Protein AF-A0A6J4VK08-F1 (afdb_monomer_lite)

Structure (mmCIF, N/CA/C/O backbone):
data_AF-A0A6J4VK08-F1
#
_entry.id   AF-A0A6J4VK08-F1
#
loop_
_atom_site.group_PDB
_atom_site.id
_atom_site.type_symbol
_atom_site.label_atom_id
_atom_site.label_alt_id
_atom_site.label_comp_id
_atom_site.label_asym_id
_atom_site.label_entity_id
_atom_site.label_seq_id
_atom_site.pdbx_PDB_ins_code
_atom_site.Cartn_x
_atom_site.Cartn_y
_atom_site.Cartn_z
_atom_site.occupancy
_atom_site.B_iso_or_equiv
_atom_site.auth_seq_id
_atom_site.auth_comp_id
_atom_site.auth_asym_id
_atom_site.auth_atom_id
_atom_site.pdbx_PDB_model_num
ATOM 1 N N . MET A 1 1 ? 11.233 16.434 2.431 1.00 34.16 1 MET A N 1
ATOM 2 C CA . MET A 1 1 ? 10.666 15.545 1.397 1.00 34.16 1 MET A CA 1
ATOM 3 C C . MET A 1 1 ? 11.644 14.406 1.215 1.00 34.16 1 MET A C 1
ATOM 5 O O . MET A 1 1 ? 12.661 14.607 0.566 1.00 34.16 1 MET A O 1
ATOM 9 N N . ASN A 1 2 ? 11.414 13.279 1.884 1.00 45.72 2 ASN A N 1
ATOM 10 C CA . ASN A 1 2 ? 12.241 12.101 1.672 1.00 45.72 2 ASN A CA 1
ATOM 11 C C . ASN A 1 2 ? 11.658 11.374 0.458 1.00 45.72 2 ASN A C 1
ATOM 13 O O . ASN A 1 2 ? 10.473 11.047 0.434 1.00 45.72 2 ASN A O 1
ATOM 17 N N . THR A 1 3 ? 12.445 11.256 -0.608 1.00 52.06 3 THR A N 1
ATOM 18 C CA . THR A 1 3 ? 12.037 10.549 -1.825 1.00 52.06 3 THR A CA 1
ATOM 19 C C . THR A 1 3 ? 12.249 9.065 -1.568 1.00 52.06 3 THR A C 1
ATOM 21 O O . THR A 1 3 ? 13.274 8.490 -1.928 1.00 52.06 3 THR A O 1
ATOM 24 N N . ASP A 1 4 ? 11.297 8.502 -0.838 1.00 64.44 4 ASP A N 1
ATOM 25 C CA . ASP A 1 4 ? 11.282 7.147 -0.313 1.00 64.44 4 ASP A CA 1
ATOM 26 C C . ASP A 1 4 ? 11.520 6.097 -1.407 1.00 64.44 4 ASP A C 1
ATOM 28 O O . ASP A 1 4 ? 10.748 5.970 -2.359 1.00 64.44 4 ASP A O 1
ATOM 32 N N .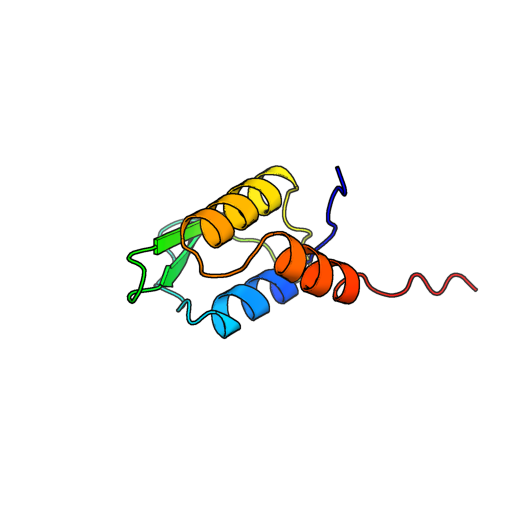 ARG A 1 5 ? 12.615 5.342 -1.276 1.00 74.81 5 ARG A N 1
ATOM 33 C CA . ARG A 1 5 ? 12.959 4.216 -2.152 1.00 74.81 5 ARG A CA 1
ATOM 34 C C . ARG A 1 5 ? 12.456 2.924 -1.511 1.00 74.81 5 ARG A C 1
ATOM 36 O O . ARG A 1 5 ? 13.215 2.254 -0.823 1.00 74.81 5 ARG A O 1
ATOM 43 N N . ILE A 1 6 ? 11.180 2.606 -1.716 1.00 85.06 6 ILE A N 1
ATOM 44 C CA . ILE A 1 6 ? 10.579 1.323 -1.323 1.00 85.06 6 ILE A CA 1
ATOM 45 C C . ILE A 1 6 ? 10.375 0.450 -2.564 1.00 85.06 6 ILE A C 1
ATOM 47 O O . ILE A 1 6 ? 9.926 0.945 -3.605 1.00 85.06 6 ILE A O 1
ATOM 51 N N . THR A 1 7 ? 10.720 -0.834 -2.475 1.00 90.56 7 THR A N 1
ATOM 52 C CA . THR A 1 7 ? 10.408 -1.789 -3.547 1.00 90.56 7 THR A CA 1
ATOM 53 C C . THR A 1 7 ? 8.921 -2.116 -3.557 1.00 90.56 7 THR A C 1
ATOM 55 O O . THR A 1 7 ? 8.225 -2.011 -2.543 1.00 90.56 7 THR A O 1
ATOM 58 N N . PHE A 1 8 ? 8.410 -2.548 -4.704 1.00 90.56 8 PHE A N 1
ATOM 59 C CA . PHE A 1 8 ? 7.016 -2.939 -4.818 1.00 90.56 8 PHE A CA 1
ATOM 60 C C . PHE A 1 8 ? 6.660 -4.103 -3.886 1.00 90.56 8 PHE A C 1
ATOM 62 O O . PHE A 1 8 ? 5.603 -4.080 -3.263 1.00 90.56 8 PHE A O 1
ATOM 69 N N . ARG A 1 9 ? 7.559 -5.077 -3.709 1.00 90.31 9 ARG A N 1
ATOM 70 C CA . ARG A 1 9 ? 7.392 -6.192 -2.766 1.00 90.31 9 ARG A CA 1
ATOM 71 C C . ARG A 1 9 ? 7.196 -5.710 -1.332 1.00 90.31 9 ARG A C 1
ATOM 73 O O . ARG A 1 9 ? 6.303 -6.183 -0.637 1.00 90.31 9 ARG A O 1
ATOM 80 N N . GLU A 1 10 ? 8.044 -4.802 -0.865 1.00 89.19 10 GLU A N 1
ATOM 81 C CA . GLU A 1 10 ? 7.961 -4.275 0.502 1.00 89.19 10 GLU A CA 1
ATOM 82 C C . GLU A 1 10 ? 6.673 -3.488 0.711 1.00 89.19 10 GLU A C 1
ATOM 84 O O . GLU A 1 10 ? 6.015 -3.608 1.747 1.00 89.19 10 GLU A O 1
ATOM 89 N N . PHE A 1 11 ? 6.291 -2.731 -0.311 1.00 89.06 11 PHE A N 1
ATOM 90 C CA . PHE A 1 11 ? 5.051 -1.984 -0.330 1.00 89.06 11 PHE A CA 1
ATOM 91 C C . PHE A 1 11 ? 3.821 -2.901 -0.305 1.00 89.06 11 PHE A C 1
ATOM 93 O O . PHE A 1 11 ? 2.895 -2.689 0.472 1.00 89.06 11 PHE A O 1
ATOM 100 N N . GLU A 1 12 ? 3.832 -3.967 -1.100 1.00 90.25 12 GLU A N 1
ATOM 101 C CA . GLU A 1 12 ? 2.784 -4.984 -1.128 1.00 90.25 12 GLU A CA 1
ATOM 102 C C . GLU A 1 12 ? 2.643 -5.664 0.239 1.00 90.25 12 GLU A C 1
ATOM 104 O O . GLU A 1 12 ? 1.541 -5.744 0.777 1.00 90.25 12 GLU A O 1
ATOM 109 N N . VAL A 1 13 ? 3.754 -6.060 0.868 1.00 90.94 13 VAL A N 1
ATOM 110 C CA . VAL A 1 13 ? 3.749 -6.622 2.229 1.00 90.94 13 VAL A CA 1
ATOM 111 C C . VAL A 1 13 ? 3.138 -5.651 3.242 1.00 90.94 13 VAL A C 1
ATOM 113 O O . VAL A 1 13 ? 2.400 -6.091 4.126 1.00 90.94 13 VAL A O 1
ATOM 116 N N . LEU A 1 14 ? 3.417 -4.349 3.131 1.00 89.31 14 LEU A N 1
ATOM 117 C CA . LEU A 1 14 ? 2.796 -3.335 3.984 1.00 89.31 14 LEU A CA 1
ATOM 118 C C . LEU A 1 14 ? 1.276 -3.305 3.793 1.00 89.31 14 LEU A C 1
ATOM 120 O O . LEU A 1 14 ? 0.548 -3.415 4.777 1.00 89.31 14 LEU A O 1
ATOM 124 N N . LEU A 1 15 ? 0.791 -3.222 2.551 1.00 91.31 15 LEU A N 1
ATOM 125 C CA . LEU A 1 15 ? -0.647 -3.218 2.269 1.00 91.31 15 LEU A CA 1
ATOM 126 C C . LEU A 1 15 ? -1.333 -4.477 2.819 1.00 91.31 15 LEU A C 1
ATOM 128 O O . LEU A 1 15 ? -2.364 -4.379 3.482 1.00 91.31 15 LEU A O 1
ATOM 132 N N . LEU A 1 16 ? -0.736 -5.653 2.615 1.00 91.62 16 LEU A N 1
ATOM 133 C CA . LEU A 1 16 ? -1.279 -6.913 3.125 1.00 91.62 16 LEU A CA 1
ATOM 134 C C . LEU A 1 16 ? -1.331 -6.945 4.662 1.00 91.62 16 LEU A C 1
ATOM 136 O O . LEU A 1 16 ? -2.304 -7.430 5.236 1.00 91.62 16 LEU A O 1
ATOM 140 N N . ARG A 1 17 ? -0.321 -6.391 5.350 1.00 90.56 17 ARG A N 1
ATOM 141 C CA . ARG A 1 17 ? -0.316 -6.268 6.823 1.00 90.56 17 ARG A CA 1
ATOM 142 C C . ARG A 1 17 ? -1.387 -5.319 7.347 1.00 90.56 17 ARG A C 1
ATOM 144 O O . ARG A 1 17 ? -1.908 -5.553 8.431 1.00 90.56 17 ARG A O 1
ATOM 151 N N . LEU A 1 18 ? -1.722 -4.291 6.573 1.00 90.19 18 LEU A N 1
ATOM 152 C CA . LEU A 1 18 ? -2.826 -3.374 6.857 1.00 90.19 18 LEU A CA 1
ATOM 153 C C . LEU A 1 18 ? -4.201 -3.979 6.534 1.00 90.19 18 LEU A C 1
ATOM 155 O O . LEU A 1 18 ? -5.209 -3.296 6.658 1.00 90.19 18 LEU A O 1
ATOM 159 N N . GLY A 1 19 ? -4.260 -5.246 6.110 1.00 92.69 19 GLY A N 1
ATOM 160 C CA . GLY A 1 19 ? -5.506 -5.951 5.823 1.00 92.69 19 GLY A CA 1
ATOM 161 C C . GLY A 1 19 ? -6.039 -5.735 4.410 1.00 92.69 19 GLY A C 1
ATOM 162 O O . GLY A 1 19 ? -7.165 -6.142 4.121 1.00 92.69 19 GLY A O 1
ATOM 163 N N . PHE A 1 20 ? -5.278 -5.094 3.516 1.00 94.25 20 PHE A N 1
ATOM 164 C CA . PHE A 1 20 ? -5.660 -5.077 2.109 1.00 94.25 20 PHE A CA 1
ATOM 165 C C . PHE A 1 20 ? -5.568 -6.491 1.541 1.00 94.25 20 PHE A C 1
ATOM 167 O O . PHE A 1 20 ? -4.647 -7.248 1.842 1.00 94.25 20 PHE A O 1
ATOM 174 N N . VAL A 1 21 ? -6.497 -6.825 0.656 1.00 92.94 21 VAL A N 1
ATOM 175 C CA . VAL A 1 21 ? -6.487 -8.075 -0.096 1.00 92.94 21 VAL A CA 1
ATOM 176 C C . VAL A 1 21 ? -6.260 -7.800 -1.571 1.00 92.94 21 VAL A C 1
ATOM 178 O O . VAL A 1 21 ? -6.747 -6.811 -2.129 1.00 92.94 21 VAL A O 1
ATOM 181 N N . HIS A 1 22 ? -5.540 -8.712 -2.219 1.00 86.75 22 HIS A N 1
ATOM 182 C CA . HIS A 1 22 ? -5.481 -8.750 -3.670 1.00 86.75 22 HIS A CA 1
ATOM 183 C C . HIS A 1 22 ? -6.874 -8.996 -4.236 1.00 86.75 22 HIS A C 1
ATOM 185 O O . HIS A 1 22 ? -7.535 -9.978 -3.899 1.00 86.75 22 HIS A O 1
ATOM 191 N N . SER A 1 23 ? -7.291 -8.143 -5.161 1.00 74.75 23 SER A N 1
ATOM 192 C CA . SER A 1 23 ? -8.401 -8.456 -6.055 1.00 74.75 23 SER A CA 1
ATOM 193 C C . SER A 1 23 ? -7.856 -8.774 -7.444 1.00 74.75 23 SER A C 1
ATOM 195 O O . SER A 1 23 ? -6.750 -8.359 -7.794 1.00 74.75 23 SER A O 1
ATOM 197 N N . LYS A 1 24 ? -8.597 -9.587 -8.213 1.00 67.69 24 LYS A N 1
ATOM 198 C CA . LYS A 1 24 ? -8.159 -10.042 -9.541 1.00 67.69 24 LYS A CA 1
ATOM 199 C C . LYS A 1 24 ? -7.673 -8.843 -10.372 1.00 67.69 24 LYS A C 1
ATOM 201 O O . LYS A 1 24 ? -8.435 -7.877 -10.475 1.00 67.69 24 LYS A O 1
ATOM 206 N N . PRO A 1 25 ? -6.469 -8.908 -10.970 1.00 66.25 25 PRO A N 1
ATOM 207 C CA . PRO A 1 25 ? -5.990 -7.839 -11.835 1.00 66.25 25 PRO A CA 1
ATOM 208 C C . PRO A 1 25 ? -7.002 -7.613 -12.963 1.00 66.25 25 PRO A C 1
ATOM 210 O O . PRO A 1 25 ? -7.530 -8.568 -13.545 1.00 66.25 25 PRO A O 1
ATOM 213 N N . ARG A 1 26 ? -7.318 -6.347 -13.242 1.00 64.38 26 ARG A N 1
ATOM 214 C CA . ARG A 1 26 ? -8.088 -5.947 -14.424 1.00 64.38 26 ARG A CA 1
ATOM 215 C C . ARG A 1 26 ? -7.197 -5.051 -15.279 1.00 64.38 26 ARG A C 1
ATOM 217 O O . ARG A 1 26 ? -6.978 -3.895 -14.938 1.00 64.38 26 ARG A O 1
ATOM 224 N N . GLY A 1 27 ? -6.715 -5.588 -16.399 1.00 74.25 27 GLY A N 1
ATOM 225 C CA . GLY A 1 27 ? -5.726 -4.912 -17.247 1.00 74.25 27 GLY A CA 1
ATOM 226 C C . GLY A 1 27 ? -4.342 -4.865 -16.592 1.00 74.25 27 GLY A C 1
ATOM 227 O O . GLY A 1 27 ? -4.034 -5.713 -15.759 1.00 74.25 27 GLY A O 1
ATOM 228 N N . ASP A 1 28 ? -3.543 -3.851 -16.931 1.00 82.56 28 ASP A N 1
ATOM 229 C CA . ASP A 1 28 ? -2.137 -3.706 -16.497 1.00 82.56 28 ASP A CA 1
ATOM 230 C C . ASP A 1 28 ? -1.977 -3.115 -15.081 1.00 82.56 28 ASP A C 1
ATOM 232 O O . ASP A 1 28 ? -0.968 -2.483 -14.758 1.00 82.56 28 ASP A O 1
ATOM 236 N N . HIS A 1 29 ? -3.000 -3.274 -14.235 1.00 84.94 29 HIS A N 1
ATOM 237 C CA . HIS A 1 29 ? -3.020 -2.740 -12.878 1.00 84.94 29 HIS A CA 1
ATOM 238 C C . HIS A 1 29 ? -3.292 -3.833 -11.845 1.00 84.94 29 HIS A C 1
ATOM 240 O O . HIS A 1 29 ? -4.182 -4.678 -11.995 1.00 84.94 29 HIS A O 1
ATOM 246 N N . ARG A 1 30 ? -2.565 -3.755 -10.733 1.00 87.81 30 ARG A N 1
ATOM 247 C CA . ARG A 1 30 ? -2.830 -4.505 -9.509 1.00 87.81 30 ARG A CA 1
ATOM 248 C C . ARG A 1 30 ? -3.804 -3.741 -8.633 1.00 87.81 30 ARG A C 1
ATOM 250 O O . ARG A 1 30 ? -3.685 -2.531 -8.443 1.00 87.81 30 ARG A O 1
ATOM 257 N N . HIS A 1 31 ? -4.779 -4.473 -8.111 1.00 90.56 31 HIS A N 1
ATOM 258 C CA . HIS A 1 31 ? -5.863 -3.921 -7.318 1.00 90.56 31 HIS A CA 1
ATOM 259 C C . HIS A 1 31 ? -5.779 -4.447 -5.885 1.00 90.56 31 HIS A C 1
ATOM 261 O O . HIS A 1 31 ? -5.876 -5.657 -5.657 1.00 90.56 31 HIS A O 1
ATOM 267 N N . TYR A 1 32 ? -5.699 -3.533 -4.926 1.00 92.62 32 TYR A N 1
ATOM 268 C CA . TYR A 1 32 ? -5.737 -3.832 -3.499 1.00 92.62 32 TYR A CA 1
ATOM 269 C C . TYR A 1 32 ? -6.994 -3.229 -2.902 1.00 92.62 32 TYR A C 1
ATOM 271 O O . TYR A 1 32 ? -7.278 -2.051 -3.114 1.00 92.62 32 TYR A O 1
ATOM 279 N N . ARG A 1 33 ? -7.749 -4.027 -2.154 1.00 93.19 33 ARG A N 1
ATOM 280 C CA . ARG A 1 33 ? -8.998 -3.592 -1.530 1.00 93.19 33 ARG A CA 1
ATOM 281 C C . ARG A 1 33 ? -8.937 -3.808 -0.028 1.00 93.19 33 ARG A C 1
ATOM 283 O O . ARG A 1 33 ? -8.527 -4.872 0.414 1.00 93.19 33 ARG A O 1
ATOM 290 N N . HIS A 1 34 ? -9.368 -2.815 0.733 1.00 93.81 34 HIS A N 1
ATOM 291 C CA . HIS A 1 34 ? -9.550 -2.903 2.173 1.00 93.81 34 HIS A CA 1
ATOM 292 C C . HIS A 1 34 ? -11.021 -2.632 2.495 1.00 93.81 34 HIS A C 1
ATOM 294 O O . HIS A 1 34 ? -11.482 -1.491 2.429 1.00 93.81 34 HIS A O 1
ATOM 300 N N . ASP A 1 35 ? -11.768 -3.697 2.796 1.00 90.56 35 ASP A N 1
ATOM 301 C CA . ASP A 1 35 ? -13.223 -3.633 2.983 1.00 90.56 35 ASP A CA 1
ATOM 302 C C . ASP A 1 35 ? -13.628 -2.786 4.190 1.00 90.56 35 ASP A C 1
ATOM 304 O O . ASP A 1 35 ? -14.585 -2.021 4.109 1.00 90.56 35 ASP A O 1
ATOM 308 N N . ALA A 1 36 ? -12.881 -2.868 5.295 1.00 90.50 36 ALA A N 1
ATOM 309 C CA . ALA A 1 36 ? -13.248 -2.184 6.533 1.00 90.50 36 ALA A CA 1
ATOM 310 C C . ALA A 1 36 ? -13.181 -0.648 6.431 1.00 90.50 36 ALA A C 1
ATOM 312 O O . ALA A 1 36 ? -13.865 0.037 7.186 1.00 90.50 36 ALA A O 1
ATOM 313 N N . SER A 1 37 ? -12.399 -0.100 5.494 1.00 89.81 37 SER A N 1
ATOM 314 C CA . SER A 1 37 ? -12.307 1.351 5.251 1.00 89.81 37 SER A CA 1
ATOM 315 C C . SER A 1 37 ? -12.849 1.783 3.884 1.00 89.81 37 SER A C 1
ATOM 317 O O . SER A 1 37 ? -12.621 2.930 3.474 1.00 89.81 37 SER A O 1
ATOM 319 N N . ASP A 1 38 ? -13.501 0.862 3.164 1.00 90.50 38 ASP A N 1
ATOM 320 C CA . ASP A 1 38 ? -13.970 1.034 1.784 1.00 90.50 38 ASP A CA 1
ATOM 321 C C . ASP A 1 38 ? -12.918 1.732 0.903 1.00 90.50 38 ASP A C 1
ATOM 323 O O . ASP A 1 38 ? -13.120 2.813 0.346 1.00 90.50 38 ASP A O 1
ATOM 327 N N . THR A 1 39 ? -11.705 1.171 0.900 1.00 91.88 39 THR A N 1
ATOM 328 C CA . THR A 1 39 ? -10.548 1.765 0.218 1.00 91.88 39 THR A CA 1
ATOM 329 C C . THR A 1 39 ? -10.024 0.833 -0.858 1.00 91.88 39 THR A C 1
ATOM 331 O O . THR A 1 39 ? -9.831 -0.362 -0.631 1.00 91.88 39 THR A O 1
ATOM 334 N N . VAL A 1 40 ? -9.759 1.398 -2.035 1.00 91.50 40 VAL A N 1
ATOM 335 C CA . VAL A 1 40 ? -9.175 0.688 -3.173 1.00 91.50 40 VAL A CA 1
ATOM 336 C C . VAL A 1 40 ? -7.917 1.416 -3.623 1.00 91.50 40 VAL A C 1
ATOM 338 O O . VAL A 1 40 ? -7.934 2.626 -3.838 1.00 91.50 40 VAL A O 1
ATOM 341 N N . ILE A 1 41 ? -6.834 0.662 -3.781 1.00 91.75 41 ILE A N 1
ATOM 342 C CA . ILE A 1 41 ? -5.561 1.133 -4.319 1.00 91.75 41 ILE A CA 1
ATOM 343 C C . ILE A 1 41 ? -5.319 0.431 -5.651 1.00 91.75 41 ILE A C 1
ATOM 345 O O . ILE A 1 41 ? -5.414 -0.793 -5.761 1.00 91.75 41 ILE A O 1
ATOM 349 N N . LEU A 1 42 ? -4.995 1.237 -6.656 1.00 90.50 42 LEU A N 1
ATOM 350 C CA . LEU A 1 42 ? -4.665 0.815 -8.009 1.00 90.50 42 LEU A CA 1
ATOM 351 C C . LEU A 1 42 ? -3.205 1.162 -8.264 1.00 90.50 42 LEU A C 1
ATOM 353 O O . LEU A 1 42 ? -2.815 2.323 -8.149 1.00 90.50 42 LEU A O 1
ATOM 357 N N . LEU A 1 43 ? -2.406 0.159 -8.601 1.00 89.56 43 LEU A N 1
ATOM 358 C CA . LEU A 1 43 ? -0.999 0.332 -8.939 1.00 89.56 43 LEU A CA 1
ATOM 359 C C . LEU A 1 43 ? -0.728 -0.266 -10.313 1.00 89.56 43 LEU A C 1
ATOM 361 O O . LEU A 1 43 ? -1.339 -1.281 -10.640 1.00 89.56 43 LEU A O 1
ATOM 365 N N . PRO A 1 44 ? 0.185 0.313 -11.108 1.00 89.12 44 PRO A N 1
ATOM 366 C CA . PRO A 1 44 ? 0.737 -0.379 -12.266 1.00 89.12 44 PRO A CA 1
ATOM 367 C C . PRO A 1 44 ? 1.257 -1.769 -11.890 1.00 89.12 44 PRO A C 1
ATOM 369 O O . PRO A 1 44 ? 1.633 -2.001 -10.736 1.00 89.12 44 PRO A O 1
ATOM 372 N N . ASP A 1 45 ? 1.313 -2.679 -12.859 1.00 87.88 45 ASP A N 1
ATOM 373 C CA . ASP A 1 45 ? 1.942 -3.988 -12.673 1.00 87.88 45 ASP A CA 1
ATOM 374 C C . ASP A 1 45 ? 3.471 -3.862 -12.562 1.00 87.88 45 ASP A C 1
ATOM 376 O O . ASP A 1 45 ? 4.220 -4.034 -13.520 1.00 87.88 45 ASP A O 1
ATOM 380 N N . TYR A 1 46 ? 3.924 -3.485 -11.370 1.00 89.31 46 TYR A N 1
ATOM 381 C CA . TYR A 1 46 ? 5.329 -3.461 -10.995 1.00 89.31 46 TYR A CA 1
ATOM 382 C C . TYR A 1 46 ? 5.879 -4.879 -10.853 1.00 89.31 46 TYR A C 1
ATOM 384 O O . TYR A 1 46 ? 5.231 -5.760 -10.273 1.00 89.31 46 TYR A O 1
ATOM 392 N N . ALA A 1 47 ? 7.124 -5.081 -11.287 1.00 89.81 47 ALA A N 1
ATOM 393 C CA . ALA A 1 47 ? 7.875 -6.242 -10.842 1.00 89.81 47 ALA A CA 1
ATOM 394 C C . ALA A 1 47 ? 8.150 -6.121 -9.328 1.00 89.81 47 ALA A C 1
ATOM 396 O O . ALA A 1 47 ? 8.292 -5.008 -8.819 1.00 89.81 47 ALA A O 1
ATOM 397 N N . PRO A 1 48 ? 8.262 -7.235 -8.580 1.00 89.19 48 PRO A N 1
ATOM 398 C CA . PRO A 1 48 ? 8.470 -7.194 -7.129 1.00 89.19 48 PRO A CA 1
ATOM 399 C C . PRO A 1 48 ? 9.647 -6.321 -6.676 1.00 89.19 48 PRO A C 1
ATOM 401 O O . PRO A 1 48 ? 9.563 -5.669 -5.638 1.00 89.19 48 PRO A O 1
ATOM 404 N N . ASP A 1 49 ? 10.722 -6.289 -7.460 1.00 90.19 49 ASP A N 1
ATOM 405 C CA . ASP A 1 49 ? 11.954 -5.582 -7.113 1.00 90.19 49 ASP A CA 1
ATOM 406 C C . ASP A 1 49 ? 12.028 -4.174 -7.746 1.00 90.19 49 ASP A C 1
ATOM 408 O O . ASP A 1 49 ? 13.007 -3.453 -7.548 1.00 90.19 49 ASP A O 1
ATOM 412 N N . ASP A 1 50 ? 10.981 -3.747 -8.468 1.00 90.19 50 ASP A N 1
ATOM 413 C CA . ASP A 1 50 ? 10.877 -2.378 -8.969 1.00 90.19 50 ASP A CA 1
ATOM 414 C C . ASP A 1 50 ? 10.675 -1.401 -7.813 1.00 90.19 50 ASP A C 1
ATOM 416 O O . ASP A 1 50 ? 9.901 -1.641 -6.884 1.00 90.19 50 ASP A O 1
ATOM 420 N N . LEU A 1 51 ? 11.315 -0.236 -7.905 1.00 90.69 51 LEU A N 1
ATOM 421 C CA . LEU A 1 51 ? 11.018 0.866 -6.999 1.00 90.69 51 LEU A CA 1
ATOM 422 C C . LEU A 1 51 ? 9.643 1.454 -7.317 1.00 90.69 51 LEU A C 1
ATOM 424 O O . LEU A 1 51 ? 9.346 1.824 -8.461 1.00 90.69 51 LEU A O 1
ATOM 428 N N . VAL A 1 52 ? 8.828 1.624 -6.276 1.00 89.44 52 VAL A N 1
ATOM 429 C CA . VAL A 1 52 ? 7.560 2.343 -6.394 1.00 89.44 52 VAL A CA 1
ATOM 430 C C . VAL A 1 52 ? 7.863 3.782 -6.794 1.00 89.44 52 VAL A C 1
ATOM 432 O O . VAL A 1 52 ? 8.689 4.466 -6.184 1.00 89.44 52 VAL A O 1
ATOM 435 N N . ARG A 1 53 ? 7.195 4.268 -7.847 1.00 89.88 53 ARG A N 1
ATOM 436 C CA . ARG A 1 53 ? 7.405 5.645 -8.307 1.00 89.88 53 ARG A CA 1
ATOM 437 C C . ARG A 1 53 ? 7.036 6.618 -7.176 1.00 89.88 53 ARG A C 1
ATOM 439 O O . ARG A 1 53 ? 5.972 6.448 -6.576 1.00 89.88 53 ARG A O 1
ATOM 446 N N . PRO A 1 54 ? 7.823 7.685 -6.936 1.00 86.81 54 PRO A N 1
ATOM 447 C CA . PRO A 1 54 ? 7.612 8.573 -5.791 1.00 86.81 54 PRO A CA 1
ATOM 448 C C . PRO A 1 54 ? 6.197 9.153 -5.685 1.00 86.81 54 PRO A C 1
ATOM 450 O O . PRO A 1 54 ? 5.651 9.251 -4.593 1.00 86.81 54 PRO A O 1
ATOM 453 N N . HIS A 1 55 ? 5.561 9.493 -6.811 1.00 87.56 55 HIS A N 1
ATOM 454 C CA . HIS A 1 55 ? 4.195 10.024 -6.802 1.00 87.56 55 HIS A CA 1
ATOM 455 C C . HIS A 1 55 ? 3.146 8.988 -6.374 1.00 87.56 55 HIS A C 1
ATOM 457 O O . HIS A 1 55 ? 2.175 9.367 -5.727 1.00 87.56 55 HIS A O 1
ATOM 463 N N . HIS A 1 56 ? 3.340 7.696 -6.667 1.00 89.75 56 HIS A N 1
ATOM 464 C CA . HIS A 1 56 ? 2.462 6.637 -6.158 1.00 89.75 56 HIS A CA 1
ATOM 465 C C . HIS A 1 56 ? 2.656 6.443 -4.655 1.00 89.75 56 HIS A C 1
ATOM 467 O O . HIS A 1 56 ? 1.674 6.389 -3.920 1.00 89.75 56 HIS A O 1
ATOM 473 N N . ALA A 1 57 ? 3.910 6.416 -4.191 1.00 87.19 57 ALA A N 1
ATOM 474 C CA . ALA A 1 57 ? 4.222 6.303 -2.768 1.00 87.19 57 ALA A CA 1
ATOM 475 C C . ALA A 1 57 ? 3.620 7.470 -1.964 1.00 87.19 57 ALA A C 1
ATOM 477 O O . ALA A 1 57 ? 2.959 7.246 -0.955 1.00 87.19 57 ALA A O 1
ATOM 478 N N . ILE A 1 58 ? 3.764 8.710 -2.449 1.00 87.31 58 ILE A N 1
ATOM 479 C CA . ILE A 1 58 ? 3.186 9.904 -1.812 1.00 87.31 58 ILE A CA 1
ATOM 480 C C . ILE A 1 58 ? 1.653 9.848 -1.805 1.00 87.31 58 ILE A C 1
ATOM 482 O O . ILE A 1 58 ? 1.040 10.119 -0.773 1.00 87.31 58 ILE A O 1
ATOM 486 N N . ALA A 1 59 ? 1.029 9.501 -2.936 1.00 89.44 59 ALA A N 1
ATOM 487 C CA . ALA A 1 59 ? -0.427 9.434 -3.034 1.00 89.44 59 ALA A CA 1
ATOM 488 C C . ALA A 1 59 ? -1.011 8.382 -2.084 1.00 89.44 59 ALA A C 1
ATOM 490 O O . ALA A 1 59 ? -1.987 8.653 -1.388 1.00 89.44 59 ALA A O 1
ATOM 491 N N . ILE A 1 60 ? -0.390 7.203 -2.013 1.00 89.50 60 ILE A N 1
ATOM 492 C CA . ILE A 1 60 ? -0.883 6.126 -1.157 1.00 89.50 60 ILE A CA 1
ATOM 493 C C . ILE A 1 60 ? -0.592 6.413 0.310 1.00 89.50 60 ILE A C 1
ATOM 495 O O . ILE A 1 60 ? -1.479 6.212 1.129 1.00 89.50 60 ILE A O 1
ATOM 499 N N . ARG A 1 61 ? 0.584 6.951 0.654 1.00 89.06 61 ARG A N 1
ATOM 500 C CA . ARG A 1 61 ? 0.863 7.420 2.019 1.00 89.06 61 ARG A CA 1
ATOM 501 C C . ARG A 1 61 ? -0.239 8.356 2.504 1.00 89.06 61 ARG A C 1
ATOM 503 O O . ARG A 1 61 ? -0.795 8.143 3.573 1.00 89.06 61 ARG A O 1
ATOM 510 N N . ARG A 1 62 ? -0.577 9.364 1.696 1.00 89.12 62 ARG A N 1
ATOM 511 C CA . ARG A 1 62 ? -1.632 10.323 2.025 1.00 89.12 62 ARG A CA 1
ATOM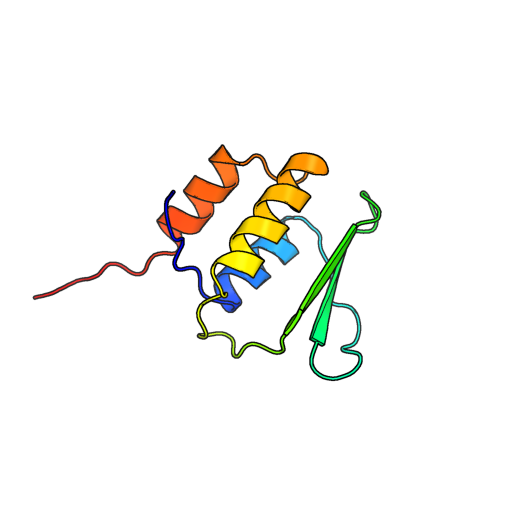 512 C C . ARG A 1 62 ? -2.992 9.643 2.189 1.00 89.12 62 AR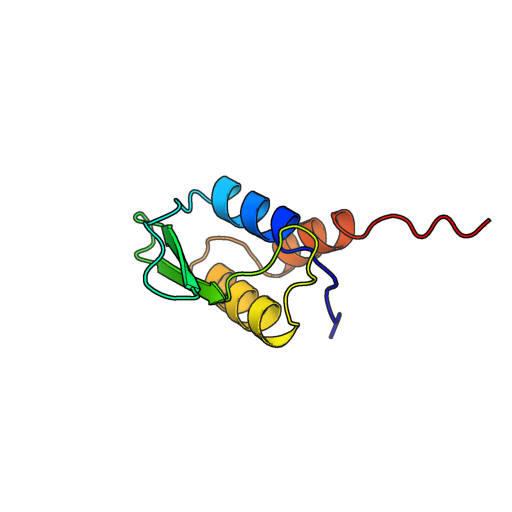G A C 1
ATOM 514 O O . ARG A 1 62 ? -3.693 9.938 3.145 1.00 89.12 62 ARG A O 1
ATOM 521 N N . LEU A 1 63 ? -3.341 8.717 1.298 1.00 90.62 63 LEU A N 1
ATOM 522 C CA . LEU A 1 63 ? -4.589 7.957 1.387 1.00 90.62 63 LEU A CA 1
ATOM 523 C C . LEU A 1 63 ? -4.667 7.112 2.668 1.00 90.62 63 LEU A C 1
ATOM 525 O O . LEU A 1 63 ? -5.716 7.067 3.303 1.00 90.62 63 LEU A O 1
ATOM 529 N N . LEU A 1 64 ? -3.582 6.427 3.041 1.00 90.62 64 LEU A N 1
ATOM 530 C CA . LEU A 1 64 ? -3.541 5.606 4.252 1.00 90.62 64 LEU A CA 1
ATOM 531 C C . LEU A 1 64 ? -3.692 6.461 5.517 1.00 90.62 64 LEU A C 1
ATOM 533 O O . LEU A 1 64 ? -4.419 6.060 6.424 1.00 90.62 64 LEU A O 1
ATOM 537 N N . ASP A 1 65 ? -3.071 7.641 5.536 1.00 89.88 65 ASP A N 1
ATOM 538 C CA . ASP A 1 65 ? -3.172 8.621 6.623 1.00 89.88 65 ASP A CA 1
ATOM 539 C C . ASP A 1 65 ? -4.604 9.179 6.727 1.00 89.88 65 ASP A C 1
ATOM 541 O O . ASP A 1 65 ? -5.238 9.114 7.777 1.00 89.88 65 ASP A O 1
ATOM 545 N N . GLU A 1 66 ? -5.186 9.612 5.600 1.00 89.75 66 GLU A N 1
ATOM 546 C CA . GLU A 1 66 ? -6.569 10.113 5.517 1.00 89.75 66 GLU A CA 1
ATOM 547 C C . GLU A 1 66 ? -7.612 9.067 5.942 1.00 89.75 66 GLU A C 1
ATOM 549 O O . GLU A 1 66 ? -8.673 9.415 6.464 1.00 89.75 66 GLU A O 1
ATOM 554 N N . LYS A 1 67 ? -7.325 7.780 5.725 1.00 89.44 67 LYS A N 1
ATOM 555 C CA . LYS A 1 67 ? -8.191 6.662 6.123 1.00 89.44 67 LYS A CA 1
ATOM 556 C C . LYS A 1 67 ? -7.911 6.149 7.538 1.00 89.44 67 LYS A C 1
ATOM 558 O O . LYS A 1 67 ? -8.596 5.223 7.968 1.00 89.44 67 LYS A O 1
ATOM 563 N N . GLY A 1 68 ? -6.927 6.716 8.244 1.00 89.44 68 GLY A N 1
ATOM 564 C CA . GLY A 1 68 ? -6.506 6.263 9.572 1.00 89.44 68 GLY A CA 1
ATOM 565 C C . GLY A 1 68 ? -5.952 4.835 9.585 1.00 89.44 68 GLY A C 1
ATOM 566 O O . GLY A 1 68 ? -5.995 4.171 10.616 1.00 89.44 68 GLY A O 1
ATOM 567 N N . LEU A 1 69 ? -5.487 4.339 8.434 1.00 87.25 69 LEU A N 1
ATOM 568 C CA . LEU A 1 69 ? -4.941 2.988 8.280 1.00 87.25 69 LEU A CA 1
ATOM 569 C C . LEU A 1 69 ? -3.462 2.931 8.648 1.00 87.25 69 LEU A C 1
ATOM 571 O O . LEU A 1 69 ? -2.991 1.902 9.119 1.00 87.25 69 LEU A O 1
ATOM 575 N N . LEU A 1 70 ? -2.729 4.015 8.395 1.00 85.88 70 LEU A N 1
ATOM 576 C CA . LEU A 1 70 ? -1.325 4.132 8.758 1.00 85.88 70 LEU A CA 1
ATOM 577 C C . LEU A 1 70 ? -0.940 5.607 8.828 1.00 85.88 70 LEU A C 1
ATOM 579 O O . LEU A 1 70 ? -0.997 6.307 7.817 1.00 85.88 70 LEU A O 1
ATOM 583 N N . GLU A 1 71 ? -0.522 6.062 10.005 1.00 82.38 71 GLU A N 1
ATOM 584 C CA . GLU A 1 71 ? -0.081 7.442 10.176 1.00 82.38 71 GLU A CA 1
ATOM 585 C C . GLU A 1 71 ? 1.196 7.711 9.376 1.00 82.38 71 GLU A C 1
ATOM 587 O O . GLU A 1 71 ? 2.096 6.870 9.269 1.00 82.38 71 GLU A O 1
ATOM 592 N N . SER A 1 72 ? 1.323 8.941 8.884 1.00 75.12 72 SER A N 1
ATOM 593 C CA . SER A 1 72 ? 2.490 9.402 8.127 1.00 75.12 72 SER A CA 1
ATOM 594 C C . SER A 1 72 ? 3.843 9.091 8.796 1.00 75.12 72 SER A C 1
ATOM 596 O O . SER A 1 72 ? 4.803 8.767 8.098 1.00 75.12 72 SER A O 1
ATOM 598 N N . VAL A 1 73 ? 3.935 9.166 10.129 1.00 72.81 73 VAL A N 1
ATOM 599 C CA . VAL A 1 73 ? 5.172 8.878 10.886 1.00 72.81 73 VAL A CA 1
ATOM 600 C C . VAL A 1 73 ? 5.476 7.380 10.937 1.00 72.81 73 VAL A C 1
ATOM 602 O O . VAL A 1 73 ? 6.639 6.973 10.927 1.00 72.81 73 VAL A O 1
ATOM 605 N N . GLU A 1 74 ? 4.443 6.546 11.002 1.00 74.94 74 GLU A N 1
ATOM 606 C CA . GLU A 1 74 ? 4.599 5.096 11.025 1.00 74.94 74 GLU A CA 1
ATOM 607 C C . GLU A 1 74 ? 4.985 4.567 9.640 1.00 74.94 74 GLU A C 1
ATOM 609 O O . GLU A 1 74 ? 5.894 3.741 9.529 1.00 74.94 74 GLU A O 1
ATOM 614 N N . TYR A 1 75 ? 4.400 5.136 8.582 1.00 77.69 75 TYR A N 1
ATOM 615 C CA . TYR A 1 75 ? 4.815 4.890 7.201 1.00 77.69 75 TYR A CA 1
ATOM 616 C C . TYR A 1 75 ? 6.310 5.172 6.995 1.00 77.69 75 TYR A C 1
ATOM 618 O O . TYR A 1 75 ? 7.038 4.301 6.512 1.00 77.69 75 TYR A O 1
ATOM 626 N N . ASP A 1 76 ? 6.792 6.337 7.441 1.00 75.81 76 ASP A N 1
ATOM 627 C CA . ASP A 1 76 ? 8.204 6.721 7.316 1.00 75.81 76 ASP A CA 1
ATOM 628 C C . ASP A 1 76 ? 9.139 5.719 8.011 1.00 75.81 76 ASP A C 1
ATOM 630 O O . ASP A 1 76 ? 10.213 5.407 7.496 1.00 75.81 76 ASP A O 1
ATOM 634 N N . ARG A 1 77 ? 8.731 5.154 9.155 1.00 75.56 77 ARG A N 1
ATOM 635 C CA . ARG A 1 77 ? 9.517 4.129 9.865 1.00 75.56 77 ARG A CA 1
ATOM 636 C C . ARG A 1 77 ? 9.574 2.806 9.109 1.00 75.56 77 ARG A C 1
ATOM 638 O O . ARG A 1 77 ? 10.631 2.174 9.076 1.00 75.56 77 ARG A O 1
ATOM 645 N N . VAL A 1 78 ? 8.456 2.372 8.526 1.00 71.62 78 VAL A N 1
ATOM 646 C CA . VAL A 1 78 ? 8.397 1.127 7.745 1.00 71.62 78 VAL A CA 1
ATOM 647 C C . VAL A 1 78 ? 9.273 1.243 6.502 1.00 71.62 78 VAL A C 1
ATOM 649 O O . VAL A 1 78 ? 10.088 0.360 6.236 1.00 71.62 78 VAL A O 1
ATOM 652 N N . VAL A 1 79 ? 9.160 2.359 5.788 1.00 69.56 79 VAL A N 1
ATOM 653 C CA . VAL A 1 79 ? 9.941 2.639 4.581 1.00 69.56 79 VAL A CA 1
ATOM 654 C C . VAL A 1 79 ? 11.429 2.823 4.887 1.00 69.56 79 VAL A C 1
ATOM 656 O O . VAL A 1 79 ? 12.274 2.280 4.176 1.00 69.56 79 VAL A O 1
ATOM 659 N N . ALA A 1 80 ? 11.783 3.533 5.961 1.00 66.69 80 ALA A N 1
ATOM 660 C CA . ALA A 1 80 ? 13.183 3.702 6.354 1.00 66.69 80 ALA A CA 1
ATOM 661 C C . ALA A 1 80 ? 13.866 2.359 6.663 1.00 66.69 80 ALA A C 1
ATOM 663 O O . ALA A 1 80 ? 15.058 2.195 6.410 1.00 66.69 80 ALA A O 1
ATOM 664 N N . ARG A 1 81 ? 13.113 1.376 7.172 1.00 60.19 81 ARG A N 1
ATOM 665 C CA . ARG A 1 81 ? 13.611 0.023 7.461 1.00 60.19 81 ARG A CA 1
ATOM 666 C C . ARG A 1 81 ? 13.718 -0.871 6.218 1.00 60.19 81 ARG A C 1
ATOM 668 O O . ARG A 1 81 ? 14.508 -1.809 6.228 1.00 60.19 81 ARG A O 1
ATOM 675 N N . ALA A 1 82 ? 12.930 -0.585 5.186 1.00 55.97 82 ALA A N 1
ATOM 676 C CA . ALA A 1 82 ? 12.933 -1.267 3.891 1.00 55.97 82 ALA A CA 1
ATOM 677 C C . ALA A 1 82 ? 14.113 -0.846 2.991 1.00 55.97 82 ALA A C 1
ATOM 679 O O . ALA A 1 82 ? 14.421 -1.488 1.998 1.00 55.97 82 ALA A O 1
ATOM 680 N N . SER A 1 83 ? 14.833 0.224 3.338 1.00 44.12 83 SER A N 1
ATOM 68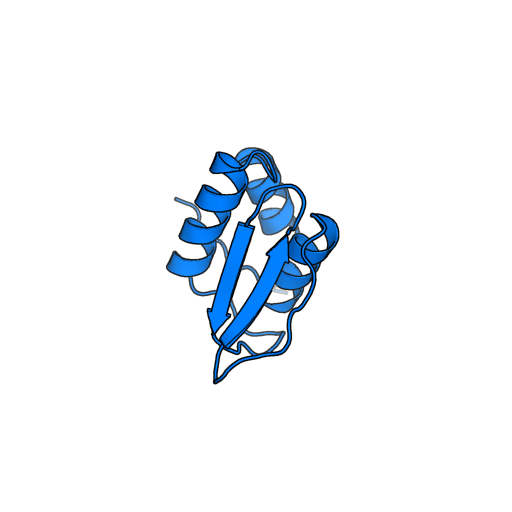1 C CA . SER A 1 83 ? 16.026 0.608 2.584 1.00 44.12 83 SER A CA 1
ATOM 682 C C . SER A 1 83 ? 17.112 -0.463 2.768 1.00 44.12 83 SER A C 1
ATOM 684 O O . SER A 1 83 ? 17.591 -0.631 3.895 1.00 44.12 83 SER A O 1
ATOM 686 N N . PRO A 1 84 ? 17.541 -1.189 1.714 1.00 44.41 84 PRO A N 1
ATOM 687 C CA . PRO A 1 84 ? 18.652 -2.108 1.853 1.00 44.41 84 PRO A CA 1
ATOM 688 C C . PRO A 1 84 ? 19.873 -1.289 2.250 1.00 44.41 84 PRO A C 1
ATOM 690 O O . PRO A 1 84 ? 20.193 -0.267 1.637 1.00 44.41 84 PRO A O 1
ATOM 693 N N . THR A 1 85 ? 20.534 -1.736 3.313 1.00 41.88 85 THR A N 1
ATOM 694 C CA . THR A 1 85 ? 21.855 -1.277 3.716 1.00 41.88 85 THR A CA 1
ATOM 695 C C . THR A 1 85 ? 22.726 -1.155 2.468 1.00 41.88 85 THR A C 1
ATOM 697 O O . THR A 1 85 ? 23.067 -2.161 1.847 1.00 41.88 85 THR A O 1
ATOM 700 N N . GLN A 1 86 ? 23.101 0.068 2.092 1.00 41.28 86 GLN A N 1
ATOM 701 C CA . GLN A 1 86 ? 24.281 0.247 1.259 1.00 41.28 86 GLN A CA 1
ATOM 702 C C . GLN A 1 86 ? 25.480 -0.140 2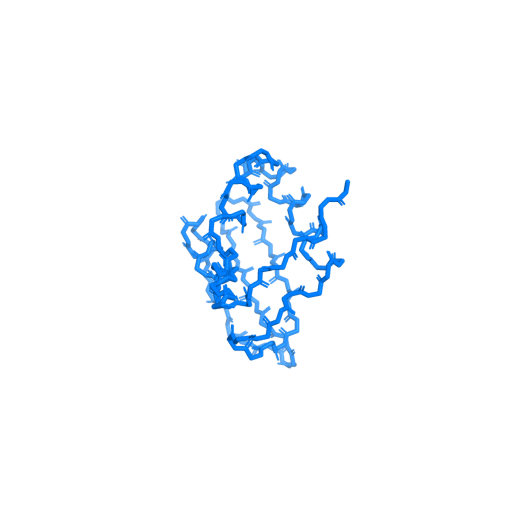.128 1.00 41.28 86 GLN A C 1
ATOM 704 O O . GLN A 1 86 ? 26.050 0.692 2.828 1.00 41.28 86 GLN A O 1
ATOM 709 N N . VAL A 1 87 ? 25.820 -1.431 2.138 1.00 42.41 87 VAL A N 1
ATOM 710 C CA . VAL A 1 87 ? 27.164 -1.876 2.498 1.00 42.41 87 VAL A CA 1
ATOM 711 C C . VAL A 1 87 ? 28.017 -1.575 1.276 1.00 42.41 87 VAL A C 1
ATOM 713 O O . VAL A 1 87 ? 28.100 -2.378 0.349 1.00 42.41 87 VAL A O 1
ATOM 716 N N . THR A 1 88 ? 28.587 -0.377 1.236 1.00 38.12 88 THR A N 1
ATOM 717 C CA . THR A 1 88 ? 29.728 -0.108 0.364 1.00 38.12 88 THR A CA 1
ATOM 718 C C . THR A 1 88 ? 30.969 -0.461 1.171 1.00 38.12 88 THR A C 1
ATOM 720 O O . THR A 1 88 ? 31.180 0.098 2.249 1.00 38.12 88 THR A O 1
ATOM 723 N N . ALA A 1 89 ? 31.693 -1.464 0.677 1.00 39.88 89 ALA A N 1
ATOM 724 C CA . ALA A 1 89 ? 33.011 -1.873 1.147 1.00 39.88 89 ALA A CA 1
ATOM 725 C C . ALA A 1 89 ? 34.055 -0.756 0.994 1.00 39.88 89 AL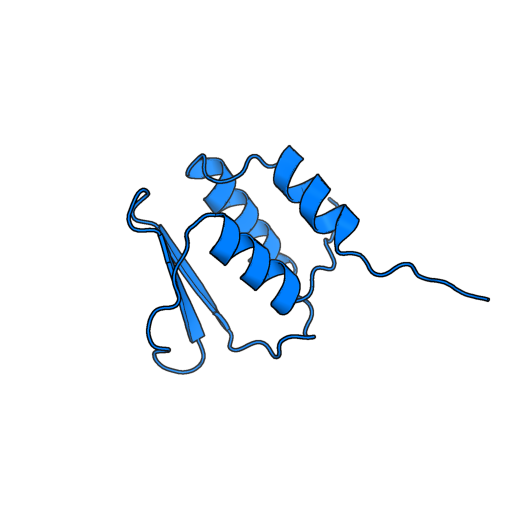A A C 1
ATOM 727 O O . ALA A 1 89 ? 33.848 0.128 0.128 1.00 39.88 89 ALA A O 1
#

pLDDT: mean 80.35, std 15.95, range [34.16, 94.25]

Foldseek 3Di:
DPLQFAFQQLVVVVLVVLVWDWDDDDPQWTWTADPVLRDIQIDGNHDRGDTDHSVSLVVVLVVCCVSVSANNVRSCVSRVVRPPPPPDD

Sequence (89 aa):
MNTDRITFREFEVLLLRLGFVHSKPRGDHRHYRHDASDTVILLPDYAPDDLVRPHHAIAIRRLLDEKGLLESVEYDRVVARASPTQVTA

Secondary structure (DSSP, 8-state):
------BHHHHHHHHHHTT-EEE---SSEEEEEEGGGTEEEEEE---TTSBPPHHHHHHHHHHHHHTTSS-HHHHHHHHHHHS------

Organism: NCBI:txid1645740

Radius of gyration: 13.18 Å; chains: 1; bounding box: 47×26×28 Å